Protein AF-A0A544TT69-F1 (afdb_monomer_lite)

Structure (mmCIF, N/CA/C/O backbone):
data_AF-A0A544TT69-F1
#
_entry.id   AF-A0A544TT69-F1
#
loop_
_atom_site.group_PDB
_atom_site.id
_atom_site.type_symbol
_atom_site.label_atom_id
_atom_site.label_alt_id
_atom_site.label_comp_id
_atom_site.label_asym_id
_atom_site.label_entity_id
_atom_site.label_seq_id
_atom_site.pdbx_PDB_ins_code
_atom_site.Cartn_x
_atom_site.Cartn_y
_atom_site.Cartn_z
_atom_site.occupancy
_atom_site.B_iso_or_equiv
_atom_site.auth_seq_id
_atom_site.auth_comp_id
_atom_site.auth_asym_id
_atom_site.auth_atom_id
_atom_site.pdbx_PDB_model_num
ATOM 1 N N . MET A 1 1 ? 10.380 -1.672 -13.679 1.00 66.19 1 MET A N 1
ATOM 2 C CA . MET A 1 1 ? 10.068 -0.667 -12.649 1.00 66.19 1 MET A CA 1
ATOM 3 C C . MET A 1 1 ? 10.503 -1.229 -11.309 1.00 66.19 1 MET A C 1
ATOM 5 O O . MET A 1 1 ? 10.150 -2.368 -11.011 1.00 66.19 1 MET A O 1
ATOM 9 N N . ASP A 1 2 ? 11.321 -0.479 -10.583 1.00 79.06 2 ASP A N 1
ATOM 10 C CA . ASP A 1 2 ? 11.954 -0.923 -9.341 1.00 79.06 2 ASP A CA 1
ATOM 11 C C . ASP A 1 2 ? 11.041 -0.666 -8.128 1.00 79.06 2 ASP A C 1
ATOM 13 O O . ASP A 1 2 ? 10.065 0.084 -8.213 1.00 79.06 2 ASP A O 1
ATOM 17 N N . GLU A 1 3 ? 11.332 -1.277 -6.982 1.00 81.19 3 GLU A N 1
ATOM 18 C CA . GLU A 1 3 ? 10.497 -1.146 -5.773 1.00 81.19 3 GLU A CA 1
ATOM 19 C C . GLU A 1 3 ? 10.402 0.318 -5.289 1.00 81.19 3 GLU A C 1
ATOM 21 O O . GLU A 1 3 ? 9.357 0.778 -4.820 1.00 81.19 3 GLU A O 1
ATOM 26 N N . TYR A 1 4 ? 11.469 1.088 -5.514 1.00 84.94 4 TYR A N 1
ATOM 27 C CA . TYR A 1 4 ? 11.537 2.525 -5.248 1.00 84.94 4 TYR A CA 1
ATOM 28 C C . TYR A 1 4 ? 10.567 3.358 -6.097 1.00 84.94 4 TYR A C 1
ATOM 30 O O . TYR A 1 4 ? 9.988 4.324 -5.591 1.00 84.94 4 TYR A O 1
ATOM 38 N N . ASP A 1 5 ? 10.347 2.981 -7.356 1.00 82.12 5 AS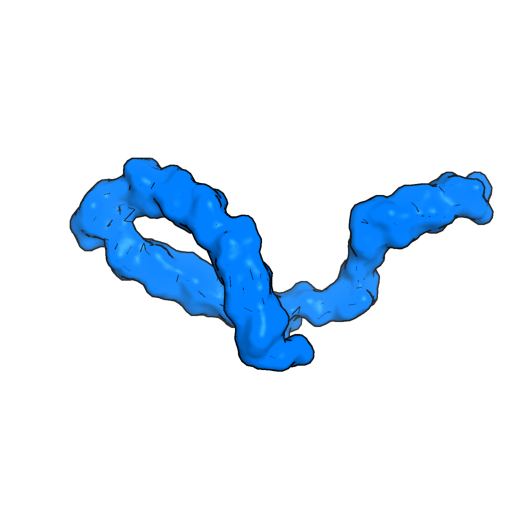P A N 1
ATOM 39 C CA . ASP A 1 5 ? 9.430 3.691 -8.253 1.00 82.12 5 ASP A CA 1
ATOM 40 C C . ASP A 1 5 ? 7.979 3.501 -7.794 1.00 82.12 5 ASP A C 1
ATOM 42 O O . ASP A 1 5 ? 7.200 4.456 -7.741 1.00 82.12 5 ASP A O 1
ATOM 46 N N . ILE A 1 6 ? 7.632 2.277 -7.377 1.00 83.81 6 ILE A N 1
ATOM 47 C CA . ILE A 1 6 ? 6.310 1.948 -6.825 1.00 83.81 6 ILE A CA 1
ATOM 48 C C . ILE A 1 6 ? 6.044 2.785 -5.575 1.00 83.81 6 ILE A C 1
ATOM 50 O O . ILE A 1 6 ? 4.984 3.398 -5.450 1.00 83.81 6 ILE A O 1
ATOM 54 N N . LEU A 1 7 ? 7.017 2.851 -4.664 1.00 87.56 7 LEU A N 1
ATOM 55 C CA . LEU A 1 7 ? 6.914 3.649 -3.442 1.00 87.56 7 LEU A CA 1
ATOM 56 C C . LEU A 1 7 ? 6.767 5.146 -3.737 1.00 87.56 7 LEU A C 1
ATOM 58 O O . LEU A 1 7 ? 6.019 5.836 -3.043 1.00 87.56 7 LEU A O 1
ATOM 62 N N . SER A 1 8 ? 7.443 5.655 -4.769 1.00 87.50 8 SER A N 1
ATOM 63 C CA . SER A 1 8 ? 7.305 7.046 -5.210 1.00 87.50 8 SER A CA 1
ATOM 64 C C . SER A 1 8 ? 5.891 7.343 -5.717 1.00 87.50 8 SER A C 1
ATOM 66 O O . SER A 1 8 ? 5.284 8.336 -5.312 1.00 87.50 8 SER A O 1
ATOM 68 N N . ILE A 1 9 ? 5.323 6.456 -6.539 1.00 86.12 9 ILE A N 1
ATOM 69 C CA . ILE A 1 9 ? 3.951 6.592 -7.051 1.00 86.12 9 ILE A CA 1
ATOM 70 C C . ILE A 1 9 ? 2.937 6.502 -5.905 1.00 86.12 9 ILE A C 1
ATOM 72 O O . ILE A 1 9 ? 2.027 7.326 -5.821 1.00 86.12 9 ILE A O 1
ATOM 76 N N . LEU A 1 10 ? 3.110 5.554 -4.980 1.00 87.31 10 LEU A N 1
ATOM 77 C CA . LEU A 1 10 ? 2.241 5.424 -3.808 1.00 87.31 10 LEU A CA 1
ATOM 78 C C . LEU A 1 10 ? 2.265 6.687 -2.939 1.00 87.31 10 LEU A C 1
ATOM 80 O O . LEU A 1 10 ? 1.203 7.166 -2.550 1.00 87.31 10 LEU A O 1
ATOM 84 N N . LYS A 1 11 ? 3.439 7.288 -2.706 1.00 90.25 11 LYS A N 1
ATOM 85 C CA . LYS A 1 11 ? 3.549 8.573 -1.992 1.00 90.25 11 LYS A CA 1
ATOM 86 C C . LYS A 1 11 ? 2.818 9.712 -2.700 1.00 90.25 11 LYS A C 1
ATOM 88 O O . LYS A 1 11 ? 2.204 10.545 -2.044 1.00 90.25 11 LYS A O 1
ATOM 93 N N . GLN A 1 12 ? 2.856 9.753 -4.029 1.00 89.12 12 GLN A N 1
ATOM 94 C CA . GLN A 1 12 ? 2.119 10.762 -4.797 1.00 89.12 12 GLN A CA 1
ATOM 95 C C . GLN A 1 12 ? 0.597 10.556 -4.720 1.00 89.12 12 GLN A C 1
ATOM 97 O O . GLN A 1 12 ? -0.164 11.524 -4.773 1.00 89.12 12 GLN A O 1
ATOM 102 N N . LEU A 1 13 ? 0.142 9.308 -4.580 1.00 87.31 13 LEU A N 1
ATOM 103 C CA . LEU A 1 13 ? -1.275 8.948 -4.479 1.00 87.31 13 LEU A CA 1
ATOM 104 C C . LEU A 1 13 ? -1.828 9.021 -3.047 1.00 87.31 13 LEU A C 1
ATOM 106 O O . LEU A 1 13 ? -3.039 9.183 -2.886 1.00 87.31 13 LEU A O 1
ATOM 110 N N . GLU A 1 14 ? -0.971 8.968 -2.026 1.00 88.81 14 GLU A N 1
ATOM 111 C CA . GLU A 1 14 ? -1.320 9.062 -0.601 1.00 88.81 14 GLU A CA 1
ATOM 112 C C . GLU A 1 14 ? -2.353 10.162 -0.265 1.00 88.81 14 GLU A C 1
ATOM 114 O O . GLU A 1 14 ? -3.351 9.845 0.390 1.00 88.81 14 GLU A O 1
ATOM 119 N N . PRO A 1 15 ? -2.216 11.433 -0.710 1.00 90.50 15 PRO A N 1
ATOM 120 C CA . PRO A 1 15 ? -3.199 12.468 -0.379 1.00 90.50 15 PRO A CA 1
ATOM 121 C C . PRO A 1 15 ? -4.596 12.173 -0.944 1.00 90.50 15 PRO A C 1
ATOM 123 O O . PRO A 1 15 ? -5.601 12.467 -0.293 1.00 90.50 15 PRO A O 1
ATOM 126 N N . LYS A 1 16 ? -4.677 11.557 -2.131 1.00 88.69 16 LYS A N 1
ATOM 127 C CA . LYS A 1 16 ? -5.954 11.143 -2.731 1.00 88.69 16 LYS A CA 1
ATOM 128 C C . LYS A 1 16 ? -6.546 9.941 -1.999 1.00 88.69 16 LYS A C 1
ATOM 130 O O . LYS A 1 16 ? -7.738 9.950 -1.714 1.00 88.69 16 LYS A O 1
ATOM 135 N N . LEU A 1 17 ? -5.718 8.953 -1.657 1.00 88.31 17 LEU A N 1
ATOM 136 C CA . LEU A 1 17 ? -6.115 7.781 -0.869 1.00 88.31 17 LEU A CA 1
ATOM 137 C C . LEU A 1 17 ? -6.741 8.203 0.459 1.00 88.31 17 LEU A C 1
ATOM 139 O O . LEU A 1 17 ? -7.887 7.856 0.729 1.00 88.31 17 LEU A O 1
ATOM 143 N N . LYS A 1 18 ? -6.048 9.045 1.233 1.00 89.19 18 LYS A N 1
ATOM 144 C CA . LYS A 1 18 ? -6.563 9.562 2.508 1.00 89.19 18 LYS A CA 1
ATOM 145 C C . LYS A 1 18 ? -7.907 10.261 2.337 1.00 89.19 18 LYS A C 1
ATOM 147 O O . LYS A 1 18 ? -8.834 9.987 3.089 1.00 89.19 18 LYS A O 1
ATOM 152 N N . SER A 1 19 ? -8.042 11.117 1.324 1.00 90.12 19 SER A N 1
ATOM 153 C CA . SER A 1 19 ? -9.300 11.823 1.058 1.00 90.12 19 SER A CA 1
ATOM 154 C C . SER A 1 19 ? -10.483 10.877 0.813 1.00 90.12 19 SER A C 1
ATOM 156 O O . SER A 1 19 ? -11.584 11.157 1.284 1.00 90.12 19 SER A O 1
ATOM 158 N N . VAL A 1 20 ? -10.274 9.760 0.111 1.00 86.94 20 VAL A N 1
ATOM 159 C CA . VAL A 1 20 ? -11.317 8.750 -0.141 1.00 86.94 20 VAL A CA 1
ATOM 160 C C . VAL A 1 20 ? -11.591 7.913 1.111 1.00 86.94 20 VAL A C 1
ATOM 162 O O . VAL A 1 20 ? -12.746 7.675 1.459 1.00 86.94 20 VAL A O 1
ATOM 165 N N . LEU A 1 21 ? -10.546 7.525 1.841 1.00 89.69 21 LEU A N 1
ATOM 166 C CA . LEU A 1 21 ? -10.667 6.751 3.078 1.00 89.69 21 LEU A CA 1
ATOM 167 C C . LEU A 1 21 ? -11.457 7.504 4.157 1.00 89.69 21 LEU A C 1
ATOM 169 O O . LEU A 1 21 ? -12.278 6.902 4.846 1.00 89.69 21 LEU A O 1
ATOM 173 N N . PHE A 1 22 ? -11.292 8.825 4.262 1.00 90.25 22 PHE A N 1
ATOM 174 C CA . PHE A 1 22 ? -12.074 9.661 5.183 1.00 90.25 22 PHE A CA 1
ATOM 175 C C . PHE A 1 22 ? -13.564 9.770 4.825 1.00 90.25 22 PHE A C 1
ATOM 177 O O . PHE A 1 22 ? -14.360 10.155 5.676 1.00 90.25 22 PHE A O 1
ATOM 184 N N . GLN A 1 23 ? -13.961 9.419 3.598 1.00 89.06 23 GLN A N 1
ATOM 185 C CA . GLN A 1 23 ? -15.372 9.349 3.192 1.00 89.06 23 GLN A CA 1
ATOM 186 C C . GLN A 1 23 ? -16.012 7.993 3.527 1.00 89.06 23 GLN A C 1
ATOM 188 O O . GLN A 1 23 ? -17.214 7.816 3.344 1.00 89.06 23 GLN A O 1
ATOM 193 N N . THR A 1 24 ? -15.217 7.039 4.014 1.00 87.56 24 THR A N 1
ATOM 194 C CA . THR A 1 24 ? -15.658 5.690 4.373 1.00 87.56 24 THR A CA 1
ATOM 195 C C . THR A 1 24 ? -15.779 5.573 5.893 1.00 87.56 24 THR A C 1
ATOM 197 O O . THR A 1 24 ? -15.041 6.230 6.636 1.00 87.56 24 THR A O 1
ATOM 200 N N . SER A 1 25 ? -16.722 4.746 6.354 1.00 89.94 25 SER A N 1
ATOM 201 C CA . SER A 1 25 ? -16.877 4.403 7.771 1.00 89.94 25 SER A CA 1
ATOM 202 C C . SER A 1 25 ? -15.583 3.804 8.333 1.00 89.94 25 SER A C 1
ATOM 204 O O . SER A 1 25 ? -14.898 3.044 7.645 1.00 89.94 25 SER A O 1
ATOM 206 N N . ASP A 1 26 ? -15.261 4.170 9.577 1.00 88.56 26 ASP A N 1
ATOM 207 C CA . ASP A 1 26 ? -14.036 3.757 10.270 1.00 88.56 26 ASP A CA 1
ATOM 208 C C . ASP A 1 26 ? -13.887 2.229 10.318 1.00 88.56 26 ASP A C 1
ATOM 210 O O . ASP A 1 26 ? -12.782 1.731 10.119 1.00 88.56 26 ASP A O 1
ATOM 214 N N . ASP A 1 27 ? -15.000 1.503 10.469 1.00 92.12 27 ASP A N 1
ATOM 215 C CA . ASP A 1 27 ? -15.041 0.037 10.578 1.00 92.12 27 ASP A CA 1
ATOM 216 C C . ASP A 1 27 ? -14.475 -0.685 9.344 1.00 92.12 27 ASP A C 1
ATOM 218 O O . ASP A 1 27 ? -14.033 -1.823 9.449 1.00 92.12 27 ASP A O 1
ATOM 222 N N . TYR A 1 28 ? -14.482 -0.030 8.179 1.00 88.56 28 TYR A N 1
ATOM 223 C CA . TYR A 1 28 ? -14.012 -0.605 6.912 1.00 88.56 28 TYR A CA 1
ATOM 224 C C . TYR A 1 28 ? -12.781 0.111 6.354 1.00 88.56 28 TYR A C 1
ATOM 226 O O . TYR A 1 28 ? -12.322 -0.216 5.260 1.00 88.56 28 TYR A O 1
ATOM 234 N N . ARG A 1 29 ? -12.269 1.136 7.047 1.00 89.88 29 ARG A N 1
ATOM 235 C CA . ARG A 1 29 ? -11.235 2.016 6.492 1.00 89.88 29 ARG A CA 1
ATOM 236 C C . ARG A 1 29 ? -9.904 1.292 6.305 1.00 89.88 29 ARG A C 1
ATOM 238 O O . ARG A 1 29 ? -9.270 1.488 5.276 1.00 89.88 29 ARG A O 1
ATOM 245 N N . GLU A 1 30 ? -9.502 0.477 7.276 1.00 90.00 30 GLU A N 1
ATOM 246 C CA . GLU A 1 30 ? -8.235 -0.264 7.235 1.00 90.00 30 GLU A CA 1
ATOM 247 C C . GLU A 1 30 ? -8.235 -1.320 6.120 1.00 90.00 30 GLU A C 1
ATOM 249 O O . GLU A 1 30 ? -7.320 -1.356 5.296 1.00 90.00 30 GLU A O 1
ATOM 254 N N . ASP A 1 31 ? -9.309 -2.109 6.033 1.00 92.62 31 ASP A N 1
ATOM 255 C CA . ASP A 1 31 ? -9.475 -3.115 4.979 1.00 92.62 31 ASP A CA 1
ATOM 256 C C . ASP A 1 31 ? -9.489 -2.463 3.590 1.00 92.62 31 ASP A C 1
ATOM 258 O O . ASP A 1 31 ? -8.793 -2.901 2.672 1.00 92.62 31 ASP A O 1
ATOM 262 N N . LEU A 1 32 ? -10.229 -1.359 3.440 1.00 90.31 32 LEU A N 1
ATOM 263 C CA . LEU A 1 32 ? -10.300 -0.618 2.184 1.00 90.31 32 LEU A CA 1
ATOM 264 C C . LEU A 1 32 ? -8.948 -0.003 1.796 1.00 90.31 32 LEU A C 1
ATOM 266 O O . LEU A 1 32 ? -8.617 0.051 0.612 1.00 90.31 32 LEU A O 1
ATOM 270 N N . GLU A 1 33 ? -8.161 0.470 2.764 1.00 91.56 33 GLU A N 1
ATOM 271 C CA . GLU A 1 33 ? -6.813 0.987 2.522 1.00 91.56 33 GLU A CA 1
ATOM 272 C C . GLU A 1 33 ? -5.899 -0.101 1.950 1.00 91.56 33 GLU A C 1
ATOM 274 O O . GLU A 1 33 ? -5.262 0.125 0.916 1.00 91.56 33 GLU A O 1
ATOM 279 N N . GLN A 1 34 ? -5.882 -1.287 2.564 1.00 91.38 34 GLN A N 1
ATOM 280 C CA . GLN A 1 34 ? -5.125 -2.439 2.070 1.00 91.38 34 GLN A CA 1
ATOM 281 C C . GLN A 1 34 ? -5.550 -2.841 0.657 1.00 91.38 34 GLN A C 1
ATOM 283 O O . GLN A 1 34 ? -4.705 -2.917 -0.240 1.00 91.38 34 GLN A O 1
ATOM 288 N N . ASP A 1 35 ? -6.853 -3.009 0.432 1.00 92.62 35 ASP A N 1
ATOM 289 C CA . ASP A 1 35 ? -7.398 -3.393 -0.870 1.00 92.62 35 ASP A CA 1
ATOM 290 C C . ASP A 1 35 ? -7.002 -2.395 -1.964 1.00 92.62 35 ASP A C 1
ATOM 292 O O . ASP A 1 35 ? -6.594 -2.786 -3.064 1.00 92.62 35 ASP A O 1
ATOM 296 N N . LEU A 1 36 ? -7.089 -1.092 -1.675 1.00 90.44 36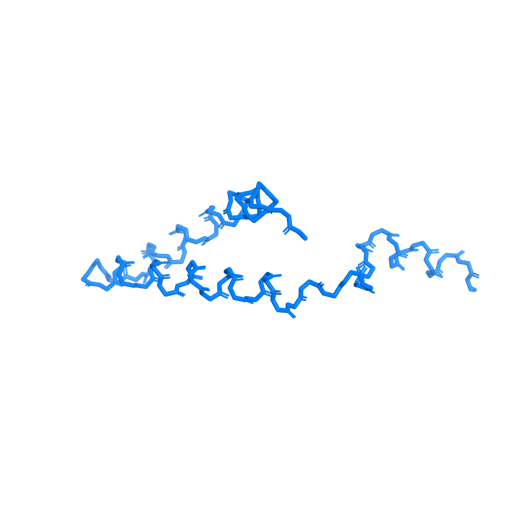 LEU A N 1
ATOM 297 C CA . LEU A 1 36 ? -6.713 -0.040 -2.616 1.00 90.44 36 LEU A CA 1
ATOM 298 C C . LEU A 1 36 ? -5.212 -0.062 -2.919 1.00 90.44 36 LEU A C 1
ATOM 300 O O . LEU A 1 36 ? -4.838 0.020 -4.092 1.00 90.44 36 LEU A O 1
ATOM 304 N N . ILE A 1 37 ? -4.357 -0.198 -1.903 1.00 91.12 37 ILE A N 1
ATOM 305 C CA . ILE A 1 37 ? -2.900 -0.280 -2.076 1.00 91.12 37 ILE A CA 1
ATOM 306 C C . ILE A 1 37 ? -2.533 -1.506 -2.917 1.00 91.12 37 ILE A C 1
ATOM 308 O O . ILE A 1 37 ? -1.781 -1.382 -3.888 1.00 91.12 37 ILE A O 1
ATOM 312 N N . GLU A 1 38 ? -3.094 -2.675 -2.610 1.00 92.25 38 GLU A N 1
ATOM 313 C CA . GLU A 1 38 ? -2.827 -3.906 -3.353 1.00 92.25 38 GLU A CA 1
ATOM 314 C C . GLU A 1 38 ? -3.250 -3.767 -4.823 1.00 92.25 38 GLU A C 1
ATOM 316 O O . GLU A 1 38 ? -2.501 -4.138 -5.735 1.00 92.25 38 GLU A O 1
ATOM 321 N N . ARG A 1 39 ? -4.424 -3.178 -5.081 1.00 88.75 39 ARG A N 1
ATOM 322 C CA . ARG A 1 39 ? -4.907 -2.926 -6.445 1.00 88.75 39 ARG A CA 1
ATOM 323 C C . ARG A 1 39 ? -4.002 -1.971 -7.205 1.00 88.75 39 ARG A C 1
ATOM 325 O O . ARG A 1 39 ? -3.699 -2.237 -8.367 1.00 88.75 39 ARG A O 1
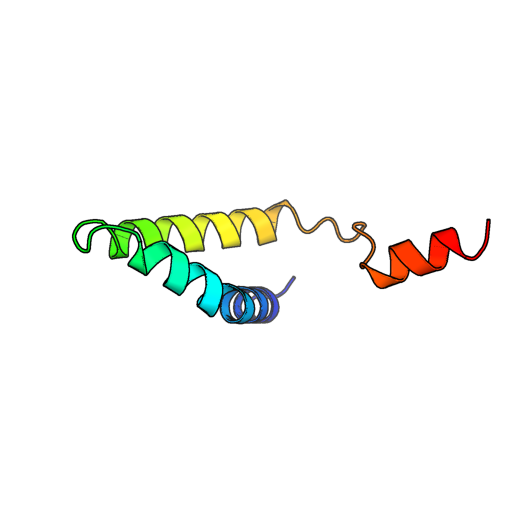ATOM 332 N N . ILE A 1 40 ? -3.558 -0.891 -6.567 1.00 87.19 40 ILE A N 1
ATOM 333 C CA . ILE A 1 40 ? -2.633 0.072 -7.167 1.00 87.19 40 ILE A CA 1
ATOM 334 C C . ILE A 1 40 ? -1.328 -0.634 -7.531 1.00 87.19 40 ILE A C 1
ATOM 336 O O . ILE A 1 40 ? -0.910 -0.558 -8.681 1.00 87.19 40 ILE A O 1
ATOM 340 N N . ILE A 1 41 ? -0.732 -1.409 -6.623 1.00 87.50 41 ILE A N 1
ATOM 341 C CA . ILE A 1 41 ? 0.500 -2.161 -6.905 1.00 87.50 41 ILE A CA 1
ATOM 342 C C . ILE A 1 41 ? 0.299 -3.136 -8.071 1.00 87.50 41 ILE A C 1
ATOM 344 O O . ILE A 1 41 ? 1.150 -3.204 -8.958 1.00 87.50 41 ILE A O 1
ATOM 348 N N . LYS A 1 42 ? -0.822 -3.868 -8.116 1.00 87.25 42 LYS A N 1
ATOM 349 C CA . LYS A 1 42 ? -1.146 -4.781 -9.228 1.00 87.25 42 LYS A CA 1
ATOM 350 C C . LYS A 1 42 ? -1.271 -4.043 -10.558 1.00 87.25 42 LYS A C 1
ATOM 352 O O . LYS A 1 42 ? -0.744 -4.518 -11.558 1.00 87.25 42 LYS A O 1
ATOM 357 N N . ILE A 1 43 ? -1.941 -2.891 -10.581 1.00 84.75 43 ILE A N 1
ATOM 358 C CA . ILE A 1 43 ? -2.078 -2.066 -11.787 1.00 84.75 43 ILE A CA 1
ATOM 359 C C . ILE A 1 43 ? -0.710 -1.543 -12.211 1.00 84.75 43 ILE A C 1
ATOM 361 O O . ILE A 1 43 ? -0.339 -1.697 -13.363 1.00 84.75 43 ILE A O 1
ATOM 365 N N . ILE A 1 44 ? 0.081 -0.987 -11.301 1.00 83.25 44 ILE A N 1
ATOM 366 C CA . ILE A 1 44 ? 1.405 -0.460 -11.634 1.00 83.25 44 ILE A CA 1
ATOM 367 C C . ILE A 1 44 ? 2.312 -1.590 -12.176 1.00 83.25 44 ILE A C 1
ATOM 369 O O . ILE A 1 44 ? 3.004 -1.403 -13.174 1.00 83.25 44 ILE A O 1
ATOM 373 N N . LYS A 1 45 ? 2.260 -2.793 -11.585 1.00 80.56 45 LYS A N 1
ATOM 374 C CA . LYS A 1 45 ? 3.026 -3.964 -12.049 1.00 80.56 45 LYS A CA 1
ATOM 375 C C . LYS A 1 45 ? 2.553 -4.529 -13.395 1.00 80.56 45 LYS A C 1
ATOM 377 O O . LYS A 1 45 ? 3.384 -5.052 -14.128 1.00 80.56 45 LYS A O 1
ATOM 382 N N . ASN A 1 46 ? 1.259 -4.442 -13.713 1.00 78.31 46 ASN A N 1
ATOM 383 C CA . ASN A 1 46 ? 0.685 -5.041 -14.927 1.00 78.31 46 ASN A CA 1
ATOM 384 C C . ASN A 1 46 ? 0.466 -4.050 -16.084 1.00 78.31 46 ASN A C 1
ATOM 386 O O . ASN A 1 46 ? 0.383 -4.484 -17.226 1.00 78.31 46 ASN A O 1
ATOM 390 N N . ASN A 1 47 ? 0.316 -2.752 -15.802 1.00 62.53 47 ASN A N 1
ATOM 391 C CA . ASN A 1 47 ? -0.307 -1.775 -16.705 1.00 62.53 47 ASN A CA 1
ATOM 392 C C . ASN A 1 47 ? 0.488 -0.478 -16.90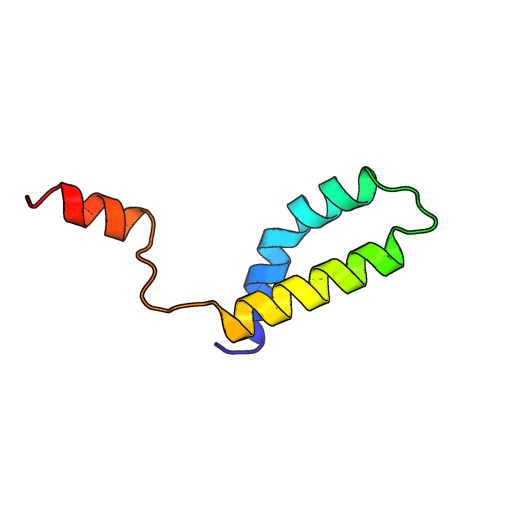6 1.00 62.53 47 ASN A C 1
ATOM 394 O O . ASN A 1 47 ? -0.018 0.409 -17.594 1.00 62.53 47 ASN A O 1
ATOM 398 N N . ILE A 1 48 ? 1.712 -0.329 -16.379 1.00 59.34 48 ILE A N 1
ATOM 399 C CA . ILE A 1 48 ? 2.593 0.717 -16.922 1.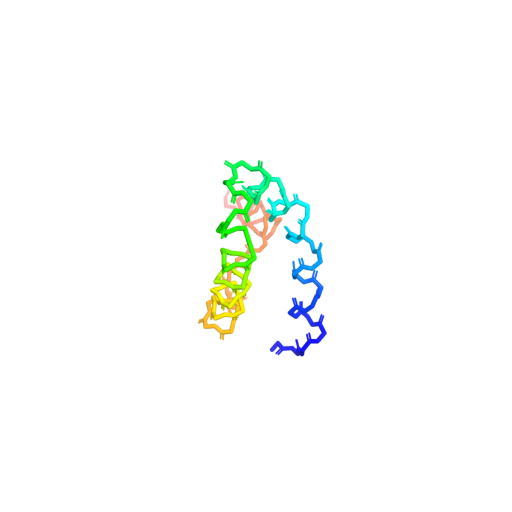00 59.34 48 ILE A CA 1
ATOM 400 C C . ILE A 1 48 ? 3.087 0.220 -18.277 1.00 59.34 48 ILE A C 1
ATOM 402 O O . ILE A 1 48 ? 4.165 -0.352 -18.419 1.00 59.34 48 ILE A O 1
ATOM 406 N N . ASN A 1 49 ? 2.231 0.406 -19.276 1.00 55.94 49 ASN A N 1
ATOM 407 C CA . ASN A 1 49 ? 2.644 0.408 -20.657 1.00 55.94 49 ASN A CA 1
ATOM 408 C C . ASN A 1 49 ? 3.602 1.596 -20.799 1.00 55.94 49 ASN A C 1
ATOM 410 O O . ASN A 1 49 ? 3.182 2.748 -20.692 1.00 55.94 49 ASN A O 1
ATOM 414 N N . HIS A 1 50 ? 4.894 1.313 -20.957 1.00 56.56 50 HIS A N 1
ATOM 415 C CA . HIS A 1 50 ? 5.918 2.340 -21.156 1.00 56.56 50 HIS A CA 1
ATOM 416 C C . HIS A 1 50 ? 5.685 3.163 -22.441 1.00 56.56 50 HIS A C 1
ATOM 418 O O . HIS A 1 50 ? 6.305 4.208 -22.594 1.00 56.56 50 HIS A O 1
ATOM 424 N N . ASP A 1 51 ? 4.754 2.730 -23.299 1.00 56.62 51 ASP A N 1
ATOM 425 C CA . ASP A 1 51 ? 4.295 3.434 -24.501 1.00 56.62 51 ASP A CA 1
ATOM 426 C C . ASP A 1 51 ? 3.161 4.447 -24.253 1.00 56.62 51 ASP A C 1
ATOM 428 O O . ASP A 1 51 ? 2.613 4.988 -25.210 1.00 56.62 51 ASP A O 1
ATOM 432 N N . CYS A 1 52 ? 2.739 4.708 -23.009 1.00 59.88 52 CYS A N 1
ATOM 433 C CA . CYS A 1 52 ? 1.782 5.791 -22.762 1.00 59.88 52 CYS A CA 1
ATOM 434 C C . CYS A 1 52 ? 2.523 7.138 -22.812 1.00 59.88 52 CYS A C 1
ATOM 436 O O . CYS A 1 52 ? 3.300 7.409 -21.889 1.00 59.88 52 CYS A O 1
ATOM 438 N N . PRO A 1 53 ? 2.293 7.991 -23.831 1.00 63.22 53 PRO A N 1
ATOM 439 C CA . PRO A 1 53 ? 2.978 9.272 -23.930 1.00 63.22 53 PRO A CA 1
ATOM 440 C C . PRO A 1 53 ? 2.663 10.122 -22.699 1.00 63.22 53 PRO A C 1
ATOM 442 O O . PRO A 1 53 ? 1.522 10.160 -22.217 1.00 63.22 53 PRO A O 1
ATOM 445 N N . GLY A 1 54 ? 3.677 10.802 -22.167 1.00 66.31 54 GLY A N 1
ATOM 446 C CA . GLY A 1 54 ? 3.465 11.820 -21.155 1.00 66.31 54 GLY A CA 1
ATOM 447 C C . GLY A 1 54 ? 2.581 12.935 -21.711 1.00 66.31 54 GLY A C 1
ATOM 448 O O . GLY A 1 54 ? 2.517 13.161 -22.916 1.00 66.31 54 GLY A O 1
ATOM 449 N N . PHE A 1 55 ? 1.911 13.681 -20.831 1.00 64.38 55 PHE A N 1
ATOM 450 C CA . PHE A 1 55 ? 1.049 14.803 -21.231 1.00 64.38 55 PHE A CA 1
ATOM 451 C C . PHE A 1 55 ? 1.740 15.782 -22.203 1.00 64.38 55 PHE A C 1
ATOM 453 O O . PHE A 1 55 ? 1.111 16.297 -23.120 1.00 64.38 55 PHE A O 1
ATOM 460 N N . PHE A 1 56 ? 3.045 16.010 -22.029 1.00 68.50 56 PHE A N 1
ATOM 461 C CA . PHE A 1 56 ? 3.836 16.866 -22.914 1.00 68.50 56 PHE A CA 1
ATOM 462 C C . PHE A 1 56 ? 4.294 16.171 -24.199 1.00 68.50 56 PHE A C 1
ATOM 464 O O . PHE A 1 56 ? 4.395 16.843 -25.220 1.00 68.50 56 PHE A O 1
ATOM 471 N N . ASP A 1 57 ? 4.518 14.855 -24.169 1.00 69.19 57 ASP A N 1
ATOM 472 C CA . ASP A 1 57 ? 4.809 14.072 -25.376 1.00 69.19 57 ASP A CA 1
ATOM 473 C C . ASP A 1 57 ? 3.587 14.084 -26.306 1.00 69.19 57 ASP A C 1
ATOM 475 O O . ASP A 1 57 ? 3.715 14.312 -27.503 1.00 69.19 57 ASP A O 1
ATOM 479 N N . PHE A 1 58 ? 2.385 13.984 -25.727 1.00 66.62 58 PHE A N 1
ATOM 480 C CA . PHE A 1 58 ? 1.118 14.111 -26.447 1.00 66.62 58 PHE A CA 1
ATOM 481 C C . PHE A 1 58 ? 0.932 15.501 -27.083 1.00 66.62 58 PHE A C 1
ATOM 483 O O . PHE A 1 58 ? 0.530 15.615 -28.237 1.00 66.62 58 PHE A O 1
ATOM 490 N N . LEU A 1 59 ? 1.264 16.576 -26.358 1.00 71.44 59 LEU A N 1
ATOM 491 C CA . LEU A 1 59 ? 1.174 17.946 -26.885 1.00 71.44 59 LEU A CA 1
ATOM 492 C C . LEU A 1 59 ? 2.248 18.261 -27.938 1.00 71.44 59 LEU A C 1
ATOM 494 O O . LEU A 1 59 ? 2.017 19.086 -28.820 1.00 71.44 59 LEU A O 1
ATOM 498 N N . GLY A 1 60 ? 3.425 17.640 -27.838 1.00 65.25 60 GLY A N 1
ATOM 499 C CA . GLY A 1 60 ? 4.506 17.790 -28.810 1.00 65.25 60 GLY A CA 1
ATOM 500 C C . GLY A 1 60 ? 4.172 17.169 -30.166 1.00 65.25 60 GLY A C 1
ATOM 501 O O . GLY A 1 60 ? 4.547 17.734 -31.192 1.00 65.25 60 GLY A O 1
ATOM 502 N N . GLU A 1 61 ? 3.431 16.058 -30.183 1.00 58.69 61 GLU A N 1
ATOM 503 C CA . GLU A 1 61 ? 2.979 15.408 -31.420 1.00 58.69 61 GLU A CA 1
ATOM 504 C C . GLU A 1 61 ? 1.919 16.228 -32.177 1.00 58.69 61 GLU A C 1
ATOM 506 O O . GLU A 1 61 ? 1.969 16.285 -33.404 1.00 58.69 61 GLU A O 1
ATOM 511 N N . GLU A 1 62 ? 1.0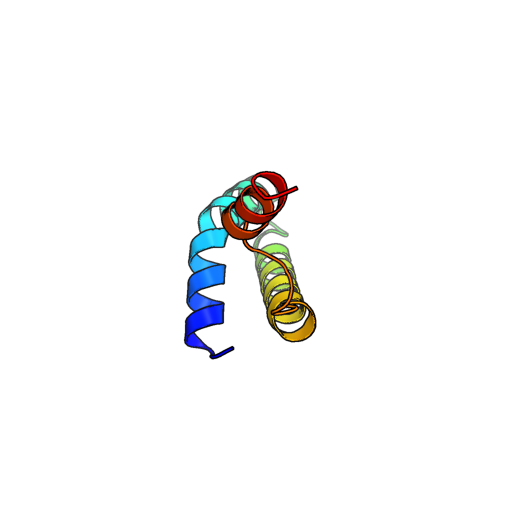21 16.945 -31.488 1.00 57.56 62 GLU A N 1
ATOM 512 C CA . GLU A 1 62 ? 0.027 17.818 -32.146 1.00 57.56 62 GLU A CA 1
ATOM 513 C C . GLU A 1 62 ? 0.622 19.102 -32.759 1.00 57.56 62 GLU A C 1
ATOM 515 O O . GLU A 1 62 ? -0.020 19.745 -33.586 1.00 57.56 62 GLU A O 1
ATOM 520 N N . LEU A 1 63 ? 1.846 19.492 -32.385 1.00 55.00 63 LEU A N 1
ATOM 521 C CA . LEU A 1 63 ? 2.507 20.711 -32.877 1.00 55.00 63 LEU A CA 1
ATOM 522 C C . LEU A 1 63 ? 3.347 20.503 -34.152 1.00 55.00 63 LEU A C 1
ATOM 524 O O . LEU A 1 63 ? 3.852 21.483 -34.704 1.00 55.00 63 LEU A O 1
ATOM 528 N N . PHE A 1 64 ? 3.490 19.261 -34.631 1.00 53.44 64 PHE A N 1
ATOM 529 C CA . PHE A 1 64 ? 4.248 18.908 -35.842 1.00 53.44 64 PHE A CA 1
ATOM 530 C C . PHE A 1 64 ? 3.413 18.205 -36.934 1.00 53.44 64 PHE A C 1
ATOM 532 O O . PHE A 1 64 ? 3.993 17.594 -37.836 1.00 53.44 64 PHE A O 1
ATOM 539 N N . VAL A 1 65 ? 2.078 18.324 -36.897 1.00 46.44 65 VAL A N 1
ATOM 540 C CA . VAL A 1 65 ? 1.171 17.913 -37.991 1.00 46.44 65 VAL A CA 1
ATOM 541 C C . VAL A 1 65 ? 0.579 19.129 -38.694 1.00 46.44 65 VAL A C 1
ATOM 543 O O . VAL A 1 65 ? 0.109 20.051 -37.994 1.00 46.44 65 VAL A O 1
#

Secondary structure (DSSP, 8-state):
--HHHHHHHHHHHHHHHHHHHTTS-GGGHHHHHHHHHHHHHHHHHHH--TTS--HHHHHHHHT--

pLDDT: mean 79.65, std 13.11, range [46.44, 92.62]

Radius of gyration: 16.0 Å; chains: 1; bounding box: 29×26×49 Å

Foldseek 3Di:
DDPVVLVVVCVVCVVVLVVVLVVDDPVCSVVVSVVVSVVSVVCVVPPPPVPPDDPVSVVVVVVPD

Sequence (65 aa):
MDEYDILSILKQLEPKLKSVLFQTSDDYREDLEQDLIERIIKIIKNNINHDCPGFFDFLGEELFV

Organism: NCBI:txid2325572